Protein AF-A0A816GSZ5-F1 (afdb_monomer_lite)

pLDDT: mean 76.54, std 14.57, range [35.34, 94.0]

Radius of gyration: 22.31 Å; chains: 1; bounding box: 35×69×56 Å

Secondary structure (DSSP, 8-state):
-----------PPP----SPPP--GGGSSHHHHHHHHHHTT---SSHHHHHHHHHHHHHHHHHHHS------

Foldseek 3Di:
DDDDPPPPPDDDPDDDDPDDDDDDPCVPDPCSVVVVCVVVVQDPPDPVSVVVNVVVVVVCRVVVPPPDPPPD

Sequence (72 aa):
MPESLHNQITFYPTVNDINALIQCDLMNTGNVFLHFAPDKNYEVFSLRRAKFSTMTLLYELHTSTTDKFTYN

Structure (mmCIF, N/CA/C/O backbone):
data_AF-A0A816GSZ5-F1
#
_entry.id   AF-A0A816GSZ5-F1
#
loop_
_atom_site.group_PDB
_atom_site.id
_atom_site.type_symbol
_atom_site.label_atom_id
_atom_site.label_alt_id
_atom_site.label_comp_id
_atom_site.label_asym_id
_atom_site.label_entity_id
_atom_site.label_seq_id
_atom_site.pdbx_PDB_ins_code
_atom_site.Cartn_x
_atom_site.Cartn_y
_atom_site.Cartn_z
_atom_site.occupancy
_atom_site.B_iso_or_equiv
_atom_site.auth_seq_id
_atom_site.auth_comp_id
_atom_site.auth_asym_id
_atom_site.auth_atom_id
_atom_site.pdbx_PDB_model_num
ATOM 1 N N . MET A 1 1 ? 17.606 39.511 -36.775 1.00 51.44 1 MET A N 1
ATOM 2 C CA . MET A 1 1 ? 17.986 38.527 -35.742 1.00 51.44 1 MET A CA 1
ATOM 3 C C . MET A 1 1 ? 16.716 37.988 -35.112 1.00 51.44 1 MET A C 1
ATOM 5 O O . MET A 1 1 ? 15.985 38.803 -34.565 1.00 51.44 1 MET A O 1
ATOM 9 N N . PRO A 1 2 ? 16.433 36.681 -35.195 1.00 45.31 2 PRO A N 1
ATOM 10 C CA . PRO A 1 2 ? 15.530 36.028 -34.262 1.00 45.31 2 PRO A CA 1
ATOM 11 C C . PRO A 1 2 ? 16.311 35.108 -33.315 1.00 45.31 2 PRO A C 1
ATOM 13 O O . PRO A 1 2 ? 17.223 34.388 -33.720 1.00 45.31 2 PRO A O 1
ATOM 16 N N . GLU A 1 3 ? 15.948 35.186 -32.040 1.00 52.88 3 GLU A N 1
ATOM 17 C CA . GLU A 1 3 ? 16.373 34.298 -30.966 1.00 52.88 3 GLU A CA 1
ATOM 18 C C . GLU A 1 3 ? 15.961 32.854 -31.280 1.00 52.88 3 GLU A C 1
ATOM 20 O O . GLU A 1 3 ? 14.785 32.568 -31.499 1.00 52.88 3 GLU A O 1
ATOM 25 N N . SER A 1 4 ? 16.916 31.926 -31.261 1.00 48.41 4 SER A N 1
ATOM 26 C CA . SER A 1 4 ? 16.614 30.500 -31.159 1.00 48.41 4 SER A CA 1
ATOM 27 C C . SER A 1 4 ? 17.068 30.026 -29.788 1.00 48.41 4 SER A C 1
ATOM 29 O O . SER A 1 4 ? 18.237 29.688 -29.589 1.00 48.41 4 SER A O 1
ATOM 31 N N . LEU A 1 5 ? 16.134 30.023 -28.839 1.00 50.81 5 LEU A N 1
ATOM 32 C CA . LEU A 1 5 ? 16.265 29.337 -27.560 1.00 50.81 5 LEU A CA 1
ATOM 33 C C . LEU A 1 5 ? 16.287 27.832 -27.865 1.00 50.81 5 LEU A C 1
ATOM 35 O O . LEU A 1 5 ? 15.266 27.150 -27.853 1.00 50.81 5 LEU A O 1
ATOM 39 N N . HIS A 1 6 ? 17.456 27.339 -28.280 1.00 54.44 6 HIS A N 1
ATOM 40 C CA . HIS A 1 6 ? 17.694 25.927 -28.535 1.00 54.44 6 HIS A CA 1
ATOM 41 C C . HIS A 1 6 ? 17.638 25.233 -27.180 1.00 54.44 6 HIS A C 1
ATOM 43 O O . HIS A 1 6 ? 18.569 25.322 -26.381 1.00 54.44 6 HIS A O 1
ATOM 49 N N . ASN A 1 7 ? 16.489 24.618 -26.916 1.00 56.62 7 ASN A N 1
ATOM 50 C CA . ASN A 1 7 ? 16.214 23.805 -25.748 1.00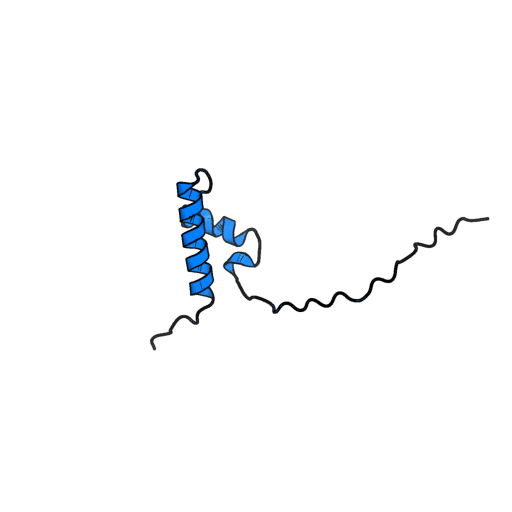 56.62 7 ASN A CA 1
ATOM 51 C C . ASN A 1 7 ? 17.343 22.767 -25.626 1.00 56.62 7 ASN A C 1
ATOM 53 O O . ASN A 1 7 ? 17.432 21.841 -26.433 1.00 56.62 7 ASN A O 1
ATOM 57 N N . GLN A 1 8 ? 18.268 22.981 -24.690 1.00 57.22 8 GLN A N 1
ATOM 58 C CA . GLN A 1 8 ? 19.383 22.077 -24.430 1.00 57.22 8 GLN A CA 1
ATOM 59 C C . GLN A 1 8 ? 18.791 20.809 -23.806 1.00 57.22 8 GLN A C 1
ATOM 61 O O . GLN A 1 8 ? 18.604 20.732 -22.595 1.00 57.22 8 GLN A O 1
ATOM 66 N N . ILE A 1 9 ? 18.420 19.833 -24.636 1.00 64.38 9 ILE A N 1
ATOM 67 C CA . ILE A 1 9 ? 18.042 18.501 -24.163 1.00 64.38 9 ILE A CA 1
ATOM 68 C C . ILE A 1 9 ? 19.330 17.849 -23.661 1.00 64.38 9 ILE A C 1
ATOM 70 O O . ILE A 1 9 ? 20.140 17.342 -24.436 1.00 64.38 9 ILE A O 1
ATOM 74 N N . THR A 1 10 ? 19.547 17.926 -22.354 1.00 67.44 10 THR A N 1
ATOM 75 C CA . THR A 1 10 ? 20.636 17.248 -21.655 1.00 67.44 10 THR A CA 1
ATOM 76 C C . THR A 1 10 ? 20.497 15.738 -21.874 1.00 67.44 10 THR A C 1
ATOM 78 O O . THR A 1 10 ? 19.483 15.145 -21.506 1.00 67.44 10 THR A O 1
ATOM 81 N N . PHE A 1 11 ? 21.493 15.103 -22.496 1.00 75.56 11 PHE A N 1
ATOM 82 C CA . PHE A 1 11 ? 21.530 13.649 -22.666 1.00 75.56 11 PHE A CA 1
ATOM 83 C C . PHE A 1 11 ? 21.880 12.990 -21.328 1.00 75.56 11 PHE A C 1
ATOM 85 O O . PHE A 1 11 ? 23.036 12.991 -20.906 1.00 75.56 11 PHE A O 1
ATOM 92 N N . TYR A 1 12 ? 20.875 12.436 -20.653 1.00 79.31 12 TYR A N 1
ATOM 93 C CA . TYR A 1 12 ? 21.076 11.596 -19.475 1.00 79.31 12 TYR A CA 1
ATOM 94 C C . TYR A 1 12 ? 21.324 10.141 -19.901 1.00 79.31 12 TYR A C 1
ATOM 96 O O . TYR A 1 12 ? 20.720 9.684 -20.876 1.00 79.31 12 TYR A O 1
ATOM 104 N N . PRO A 1 13 ? 22.192 9.392 -19.196 1.00 84.62 13 PRO A N 1
ATOM 105 C CA . PRO A 1 13 ? 22.320 7.956 -19.416 1.00 84.62 13 PRO A CA 1
ATOM 106 C C . PRO A 1 13 ? 20.986 7.247 -19.137 1.00 84.62 13 PRO A C 1
ATOM 108 O O . PRO A 1 13 ? 20.208 7.681 -18.286 1.00 84.62 13 PRO A O 1
ATOM 111 N N . THR A 1 14 ? 20.723 6.149 -19.851 1.00 87.44 14 THR A N 1
ATOM 112 C CA . THR A 1 14 ? 19.529 5.321 -19.635 1.00 87.44 14 THR A CA 1
ATOM 113 C C . THR A 1 14 ? 19.475 4.836 -18.188 1.00 87.44 14 THR A C 1
ATOM 115 O O . THR A 1 14 ? 20.456 4.305 -17.666 1.00 87.44 14 THR A O 1
ATOM 118 N N . VAL A 1 15 ? 18.320 5.002 -17.543 1.00 88.62 15 VAL A N 1
ATOM 119 C CA . VAL A 1 15 ? 18.083 4.488 -16.191 1.00 88.62 15 VAL A CA 1
ATOM 120 C C . VAL A 1 15 ? 17.965 2.967 -16.269 1.00 88.62 15 VAL A C 1
ATOM 122 O O . VAL A 1 15 ? 17.040 2.453 -16.893 1.00 88.62 15 VAL A O 1
ATOM 125 N N . ASN A 1 16 ? 18.908 2.256 -15.652 1.00 88.88 16 ASN A N 1
ATOM 126 C CA . ASN A 1 16 ? 18.848 0.807 -15.487 1.00 88.88 16 ASN A CA 1
ATOM 127 C C . ASN A 1 16 ? 18.448 0.490 -14.042 1.00 88.88 16 ASN A C 1
ATOM 129 O O . ASN A 1 16 ? 19.281 0.580 -13.139 1.00 88.88 16 ASN A O 1
ATOM 133 N N . ASP A 1 17 ? 17.175 0.167 -13.823 1.00 88.44 17 ASP A N 1
ATOM 134 C CA . ASP A 1 17 ? 16.709 -0.315 -12.524 1.00 88.44 17 ASP A CA 1
ATOM 135 C C . ASP A 1 17 ? 17.115 -1.785 -12.362 1.00 88.44 17 ASP A C 1
ATOM 137 O O . ASP A 1 17 ? 16.691 -2.650 -13.124 1.00 88.44 17 ASP A O 1
ATOM 141 N N . ILE A 1 18 ? 17.986 -2.056 -11.391 1.00 94.00 18 ILE A N 1
ATOM 142 C CA . ILE A 1 18 ? 18.484 -3.407 -11.104 1.00 94.00 18 ILE A CA 1
ATOM 143 C C . ILE A 1 18 ? 17.535 -4.205 -10.202 1.00 94.00 18 ILE A C 1
ATOM 145 O O . ILE A 1 18 ? 17.793 -5.378 -9.932 1.00 94.00 18 ILE A O 1
ATOM 149 N N . ASN A 1 19 ? 16.474 -3.577 -9.692 1.00 91.62 19 ASN A N 1
ATOM 150 C CA . ASN A 1 19 ? 15.535 -4.231 -8.797 1.00 91.62 19 ASN A CA 1
ATOM 151 C C . ASN A 1 19 ? 14.557 -5.105 -9.586 1.00 91.62 19 ASN A C 1
ATOM 153 O O . ASN A 1 19 ? 14.050 -4.729 -10.642 1.00 91.62 19 ASN A O 1
ATOM 157 N N . ALA A 1 20 ? 14.260 -6.283 -9.041 1.00 90.00 20 ALA A N 1
ATOM 158 C CA . ALA A 1 20 ? 13.199 -7.124 -9.569 1.00 90.00 20 ALA A CA 1
ATOM 159 C C . ALA A 1 20 ? 11.830 -6.477 -9.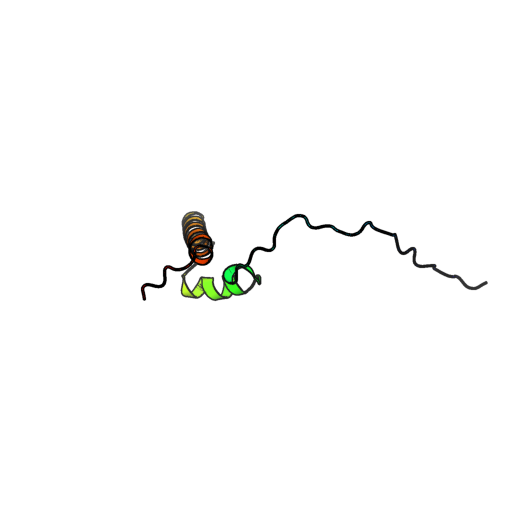317 1.00 90.00 20 ALA A C 1
ATOM 161 O O . ALA A 1 20 ? 11.603 -5.853 -8.277 1.00 90.00 20 ALA A O 1
ATOM 162 N N . LEU A 1 21 ? 10.896 -6.686 -10.245 1.00 87.88 21 LEU A N 1
ATOM 163 C CA . LEU A 1 21 ? 9.502 -6.323 -10.021 1.00 87.88 21 LEU A CA 1
ATOM 164 C C . LEU A 1 21 ? 8.927 -7.185 -8.893 1.00 87.88 21 LEU A C 1
ATOM 166 O O . LEU A 1 21 ? 9.016 -8.412 -8.928 1.00 87.88 21 LEU A O 1
ATOM 170 N N . ILE A 1 22 ? 8.318 -6.533 -7.905 1.00 86.38 22 ILE A N 1
ATOM 171 C CA . ILE A 1 22 ? 7.600 -7.195 -6.817 1.00 86.38 22 ILE A CA 1
ATOM 172 C C . ILE A 1 22 ? 6.113 -7.138 -7.148 1.00 86.38 22 ILE A C 1
ATOM 174 O O . ILE A 1 22 ? 5.525 -6.058 -7.200 1.00 86.38 22 ILE A O 1
ATOM 178 N N . GLN A 1 23 ? 5.495 -8.298 -7.351 1.00 84.56 23 GLN A N 1
ATOM 179 C CA . GLN A 1 23 ? 4.046 -8.383 -7.487 1.00 84.56 23 GLN A CA 1
ATOM 180 C C . GLN A 1 23 ? 3.410 -8.311 -6.095 1.00 84.56 23 GLN A C 1
ATOM 182 O O . GLN A 1 23 ? 3.592 -9.206 -5.274 1.00 84.56 23 GLN A O 1
ATOM 187 N N . CYS A 1 24 ? 2.680 -7.235 -5.813 1.00 84.88 24 CYS A N 1
ATOM 188 C CA . CYS A 1 24 ? 1.980 -7.057 -4.546 1.00 84.88 24 CYS A CA 1
ATOM 189 C C . CYS A 1 24 ? 0.699 -6.253 -4.766 1.00 84.88 24 CYS A C 1
ATOM 191 O O . CYS A 1 24 ? 0.733 -5.025 -4.778 1.00 84.88 24 CYS A O 1
ATOM 193 N N . ASP A 1 25 ? -0.436 -6.938 -4.913 1.00 82.75 25 ASP A N 1
ATOM 194 C CA . ASP A 1 25 ? -1.728 -6.293 -5.189 1.00 82.75 25 ASP A CA 1
ATOM 195 C C . ASP A 1 25 ? -2.119 -5.290 -4.097 1.00 82.75 25 ASP A C 1
ATOM 197 O O . ASP A 1 25 ? -2.621 -4.208 -4.396 1.00 82.75 25 ASP A O 1
ATOM 201 N N . LEU A 1 26 ? -1.810 -5.614 -2.834 1.00 82.31 26 LEU A N 1
ATOM 202 C CA . LEU A 1 26 ? -2.096 -4.766 -1.676 1.00 82.31 26 LEU A CA 1
ATOM 203 C C . LEU A 1 26 ? -1.360 -3.414 -1.727 1.00 82.31 26 LEU A C 1
ATOM 205 O O . LEU A 1 26 ? -1.894 -2.409 -1.260 1.00 82.31 26 LEU A O 1
ATOM 209 N N . MET A 1 27 ? -0.149 -3.387 -2.294 1.00 84.81 27 MET A N 1
ATOM 210 C CA . MET A 1 27 ? 0.716 -2.198 -2.359 1.00 84.81 27 MET A CA 1
ATOM 211 C C . MET A 1 27 ? 0.879 -1.647 -3.782 1.00 84.81 27 MET A C 1
ATOM 213 O O . MET A 1 27 ? 1.648 -0.710 -3.981 1.00 84.81 27 MET A O 1
ATOM 217 N N . ASN A 1 28 ? 0.161 -2.202 -4.764 1.00 80.25 28 ASN A N 1
ATOM 218 C CA . ASN A 1 28 ? 0.280 -1.847 -6.180 1.00 80.25 28 ASN A CA 1
ATOM 219 C C . ASN A 1 28 ? -0.090 -0.378 -6.438 1.00 80.25 28 ASN A C 1
ATOM 221 O O . ASN A 1 28 ? 0.552 0.324 -7.216 1.00 80.25 28 ASN A O 1
ATOM 225 N N . THR A 1 29 ? -1.108 0.118 -5.737 1.00 76.12 29 THR A N 1
ATOM 226 C CA . THR A 1 29 ? -1.498 1.527 -5.771 1.00 76.12 29 THR A CA 1
ATOM 227 C C . THR A 1 29 ? -1.718 2.040 -4.355 1.00 76.12 29 THR A C 1
ATOM 229 O O . THR A 1 29 ? -2.256 1.344 -3.495 1.00 76.12 29 THR A O 1
ATOM 232 N N . GLY A 1 30 ? -1.335 3.296 -4.101 1.00 75.25 30 GLY A N 1
ATOM 233 C CA . GLY A 1 30 ? -1.395 3.892 -2.758 1.00 75.25 30 GLY A CA 1
ATOM 234 C C . GLY A 1 30 ? -2.795 3.938 -2.125 1.00 75.25 30 GLY A C 1
ATOM 235 O O . GLY A 1 30 ? -2.917 4.157 -0.924 1.00 75.25 30 GLY A O 1
ATOM 236 N N . ASN A 1 31 ? -3.854 3.714 -2.907 1.00 73.75 31 ASN A N 1
ATOM 237 C CA . ASN A 1 31 ? -5.236 3.667 -2.436 1.00 73.75 31 ASN A CA 1
ATOM 238 C C . ASN A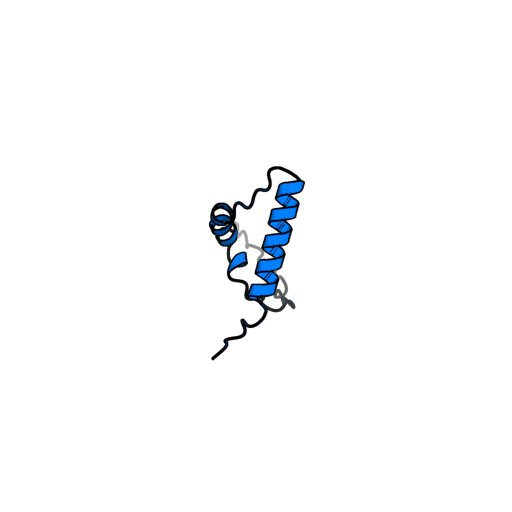 1 31 ? -5.730 2.261 -2.054 1.00 73.75 31 ASN A C 1
ATOM 240 O O . ASN A 1 31 ? -6.714 2.179 -1.327 1.00 73.75 31 ASN A O 1
ATOM 244 N N . VAL A 1 32 ? -5.084 1.173 -2.493 1.00 79.69 32 VAL A N 1
ATOM 245 C CA . VAL A 1 32 ? -5.555 -0.193 -2.201 1.00 79.69 32 VAL A CA 1
ATOM 246 C C . VAL A 1 32 ? -5.433 -0.468 -0.707 1.00 79.69 32 VAL A C 1
ATOM 248 O O . VAL A 1 32 ? -6.415 -0.833 -0.066 1.00 79.69 32 VAL A O 1
ATOM 251 N N . PHE A 1 33 ? -4.284 -0.156 -0.107 1.00 74.56 33 PHE A N 1
ATOM 252 C CA . PHE A 1 33 ? -4.112 -0.216 1.345 1.00 74.56 33 PHE A CA 1
ATOM 253 C C . PHE A 1 33 ? -5.147 0.633 2.107 1.00 74.56 33 PHE A C 1
ATOM 255 O O . PHE A 1 33 ? -5.718 0.175 3.096 1.00 74.56 33 PHE A O 1
ATOM 262 N N . LEU A 1 34 ? -5.431 1.853 1.636 1.00 79.44 34 LEU A N 1
ATOM 263 C CA . LEU A 1 34 ? -6.410 2.744 2.271 1.00 79.44 34 LEU A CA 1
ATOM 264 C C . LEU A 1 34 ? -7.852 2.250 2.122 1.00 79.44 34 LEU A C 1
ATOM 266 O O . LEU A 1 34 ? -8.680 2.565 2.968 1.00 79.44 34 LEU A O 1
ATOM 270 N N . HIS A 1 35 ? -8.146 1.475 1.081 1.00 78.50 35 HIS A N 1
ATOM 271 C CA . HIS A 1 35 ? -9.432 0.809 0.918 1.00 78.50 35 HIS A CA 1
ATOM 272 C C . HIS A 1 35 ? -9.576 -0.385 1.876 1.00 78.50 35 HIS A C 1
ATOM 274 O O . HIS A 1 35 ? -10.648 -0.598 2.427 1.00 78.50 35 HIS A O 1
ATOM 280 N N . PHE A 1 36 ? -8.497 -1.131 2.134 1.00 73.75 36 PHE A N 1
ATOM 281 C CA . PHE A 1 36 ? -8.498 -2.258 3.079 1.00 73.75 36 PHE A CA 1
ATOM 282 C C . PHE A 1 36 ? -8.446 -1.840 4.557 1.00 73.75 36 PHE A C 1
ATOM 284 O O . PHE A 1 36 ? -8.884 -2.586 5.435 1.00 73.75 36 PHE A O 1
ATOM 291 N N . ALA A 1 37 ? -7.894 -0.663 4.856 1.00 76.31 37 ALA A N 1
ATOM 292 C CA . ALA A 1 37 ? -7.675 -0.201 6.223 1.00 76.31 37 ALA A CA 1
ATOM 293 C C . ALA A 1 37 ? -8.958 -0.052 7.073 1.00 76.31 37 ALA A C 1
ATOM 295 O O . ALA A 1 37 ? -8.940 -0.514 8.217 1.00 76.31 37 ALA A O 1
ATOM 296 N N . PRO A 1 38 ? -10.068 0.523 6.570 1.00 77.31 38 PRO A N 1
ATOM 297 C CA . PRO A 1 38 ? -11.323 0.627 7.314 1.00 77.31 38 PRO A CA 1
ATOM 298 C C . PRO A 1 38 ? -11.921 -0.738 7.660 1.00 77.31 38 PRO A C 1
ATOM 300 O O . PRO A 1 38 ? -12.278 -0.967 8.814 1.00 77.31 38 PRO A O 1
ATOM 303 N N . ASP A 1 39 ? -11.945 -1.667 6.699 1.00 76.25 39 ASP A N 1
ATOM 304 C CA . ASP A 1 39 ? -12.509 -3.013 6.882 1.00 76.25 39 ASP A CA 1
ATOM 305 C C . ASP A 1 39 ? -11.779 -3.802 7.982 1.00 76.25 39 ASP A C 1
ATOM 307 O O . ASP A 1 39 ? -12.365 -4.639 8.670 1.00 76.25 39 ASP A O 1
ATOM 311 N N . LYS A 1 40 ? -10.485 -3.516 8.175 1.00 71.62 40 LYS A N 1
ATOM 312 C CA . LYS A 1 40 ? -9.606 -4.174 9.153 1.0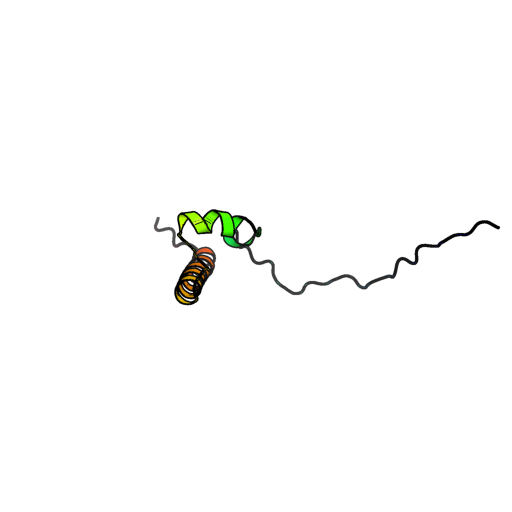0 71.62 40 LYS A CA 1
ATOM 313 C C . LYS A 1 40 ? -9.356 -3.334 10.414 1.00 71.62 40 LYS A C 1
ATOM 315 O O . LYS A 1 40 ? -8.620 -3.778 11.293 1.00 71.62 40 LYS A O 1
ATOM 320 N N . ASN A 1 41 ? -9.973 -2.153 10.530 1.00 77.81 41 ASN A N 1
ATOM 321 C CA . ASN A 1 41 ? -9.741 -1.174 11.601 1.00 77.81 41 ASN A CA 1
ATOM 322 C C . ASN A 1 41 ? -8.252 -0.811 11.787 1.00 77.81 41 ASN A C 1
ATOM 324 O O . ASN A 1 41 ? -7.755 -0.690 12.912 1.00 77.81 41 ASN A O 1
ATOM 328 N N . TYR A 1 42 ? -7.512 -0.646 10.687 1.00 78.19 42 TYR A N 1
ATOM 329 C CA . TYR A 1 42 ? -6.136 -0.159 10.745 1.00 78.19 42 TYR A CA 1
ATOM 330 C C . TYR A 1 42 ? -6.120 1.318 11.130 1.00 78.19 42 TYR A C 1
ATOM 332 O O . TYR A 1 42 ? -6.394 2.211 10.332 1.00 78.19 42 TYR A O 1
ATOM 340 N N . GLU A 1 43 ? -5.761 1.573 12.382 1.00 80.88 43 GLU A N 1
ATOM 341 C CA . GLU A 1 43 ? -5.635 2.912 12.936 1.00 80.88 43 GLU A CA 1
ATOM 342 C C . GLU A 1 43 ? -4.162 3.279 13.145 1.00 80.88 43 GLU A C 1
ATOM 344 O O . GLU A 1 43 ? -3.363 2.486 13.651 1.00 80.88 43 GLU A O 1
ATOM 349 N N . VAL A 1 44 ? -3.809 4.526 12.824 1.00 77.81 44 VAL A N 1
ATOM 350 C CA . VAL A 1 44 ? -2.461 5.095 13.044 1.00 77.81 44 VAL A CA 1
ATOM 351 C C . VAL A 1 44 ? -2.435 6.182 14.127 1.00 77.81 44 VAL A C 1
ATOM 353 O O . VAL A 1 44 ? -1.394 6.751 14.429 1.00 77.81 44 VAL A O 1
ATOM 356 N N . PHE A 1 45 ? -3.570 6.436 14.784 1.00 84.62 45 PHE A N 1
ATOM 357 C CA . PHE A 1 45 ? -3.759 7.543 15.733 1.00 84.62 45 PHE A CA 1
ATOM 358 C C . PHE A 1 45 ? -3.145 7.330 17.129 1.00 84.62 45 PHE A C 1
ATOM 360 O O . PHE A 1 45 ? -3.382 8.113 18.043 1.00 84.62 45 PHE A O 1
ATOM 367 N N . SER A 1 46 ? -2.457 6.220 17.388 1.00 89.69 46 SER A N 1
ATOM 368 C CA . SER A 1 46 ? -1.634 6.051 18.596 1.00 89.69 46 SER A CA 1
ATOM 369 C C . SER A 1 46 ? -0.509 5.075 18.307 1.00 89.69 46 SER A C 1
ATOM 371 O O . SER A 1 46 ? -0.655 4.223 17.435 1.00 89.69 46 SER A O 1
ATOM 373 N N . LEU A 1 47 ? 0.583 5.129 19.073 1.00 91.81 47 LEU A N 1
ATOM 374 C CA . LEU A 1 47 ? 1.704 4.206 18.878 1.00 91.81 47 LEU A CA 1
ATOM 375 C C . LEU A 1 47 ? 1.273 2.738 18.988 1.00 91.81 47 LEU A C 1
ATOM 377 O O . LEU A 1 47 ? 1.710 1.906 18.199 1.00 91.81 47 LEU A O 1
ATOM 381 N N . ARG A 1 48 ? 0.403 2.411 19.954 1.00 93.25 48 ARG A N 1
ATOM 382 C CA . ARG A 1 48 ? -0.105 1.043 20.124 1.00 93.25 48 ARG A CA 1
ATOM 383 C C . ARG A 1 48 ? -0.896 0.591 18.896 1.00 93.25 48 ARG A C 1
ATOM 385 O O . ARG A 1 48 ? -0.704 -0.531 18.441 1.00 93.25 48 ARG A O 1
ATOM 392 N N . ARG A 1 49 ? -1.755 1.463 18.362 1.00 89.19 49 ARG A N 1
ATOM 393 C CA . ARG A 1 49 ? -2.575 1.170 17.181 1.00 89.19 49 ARG A CA 1
ATOM 394 C C . ARG A 1 49 ? -1.743 1.095 15.908 1.00 89.19 49 ARG A C 1
ATOM 396 O O . ARG A 1 49 ? -1.881 0.133 15.172 1.00 89.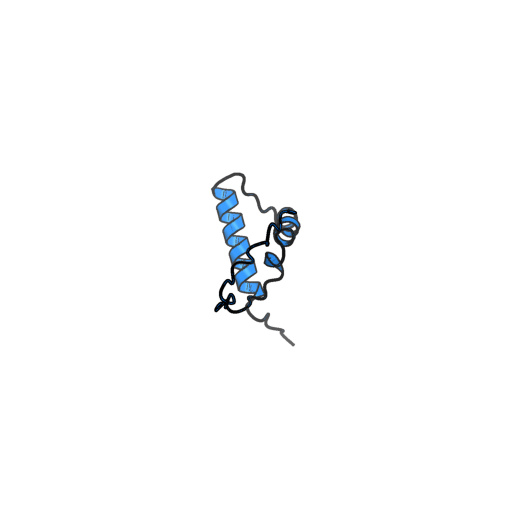19 49 ARG A O 1
ATOM 403 N N . ALA A 1 50 ? -0.800 2.015 15.725 1.00 89.88 50 ALA A N 1
ATOM 404 C CA . ALA A 1 50 ? 0.137 1.985 14.611 1.00 89.88 50 ALA A CA 1
ATOM 405 C C . ALA A 1 50 ? 0.955 0.686 14.613 1.00 89.88 50 ALA A C 1
ATOM 407 O O . ALA A 1 50 ? 1.015 0.013 13.595 1.00 89.88 50 ALA A O 1
ATOM 408 N N . LYS A 1 51 ? 1.500 0.269 15.767 1.00 89.94 51 LYS A N 1
ATOM 409 C CA . LYS A 1 51 ? 2.228 -1.007 15.894 1.00 89.94 51 LYS A CA 1
ATOM 410 C C . LYS A 1 51 ? 1.366 -2.216 15.533 1.00 89.94 51 LYS A C 1
ATOM 412 O O . LYS A 1 51 ? 1.856 -3.117 14.860 1.00 89.94 51 LYS A O 1
ATOM 417 N N . PHE A 1 52 ? 0.109 -2.237 15.976 1.00 89.94 52 PHE A N 1
ATOM 418 C CA . PHE A 1 52 ? -0.833 -3.293 15.612 1.00 89.94 52 PHE A CA 1
ATOM 419 C C . PHE A 1 52 ? -1.081 -3.309 14.098 1.00 89.94 52 PHE A C 1
ATOM 421 O O . PHE A 1 52 ? -0.827 -4.324 13.459 1.00 89.94 52 PHE A O 1
ATOM 428 N N . SER A 1 53 ? -1.458 -2.166 13.521 1.00 89.00 53 SER A N 1
ATOM 429 C CA . SER A 1 53 ? -1.716 -2.016 12.085 1.00 89.00 53 SER A CA 1
ATOM 430 C C . SER A 1 53 ? -0.498 -2.398 11.235 1.00 89.00 53 SER A C 1
ATOM 432 O O . SER A 1 53 ? -0.641 -3.088 10.231 1.00 89.00 53 SER A O 1
ATOM 434 N N . THR A 1 54 ? 0.717 -2.023 11.655 1.00 90.12 54 THR A N 1
ATOM 435 C CA . THR A 1 54 ? 1.965 -2.424 10.987 1.00 90.12 54 THR A CA 1
ATOM 436 C C . THR A 1 54 ? 2.188 -3.933 11.056 1.00 90.12 54 THR A C 1
ATOM 438 O O . THR A 1 54 ? 2.550 -4.530 10.047 1.00 90.12 54 THR A O 1
ATOM 441 N N . MET A 1 55 ? 1.963 -4.571 12.209 1.00 91.25 55 MET A N 1
ATOM 442 C CA . MET A 1 55 ? 2.114 -6.025 12.336 1.00 91.25 55 MET A CA 1
ATOM 443 C C . MET A 1 55 ? 1.133 -6.781 11.438 1.00 91.25 55 MET A C 1
ATOM 445 O O . MET A 1 55 ? 1.534 -7.724 10.759 1.00 91.25 55 MET A O 1
ATOM 449 N N . THR A 1 56 ? -0.133 -6.359 11.391 1.00 88.19 56 THR A N 1
ATOM 450 C CA . THR A 1 56 ? -1.130 -7.001 10.525 1.00 88.19 56 THR A CA 1
ATOM 451 C C . THR A 1 56 ? -0.814 -6.780 9.047 1.00 88.19 56 THR A C 1
ATOM 453 O O . THR A 1 56 ? -0.886 -7.727 8.269 1.00 88.19 56 THR A O 1
ATOM 456 N N . LEU A 1 57 ? -0.377 -5.576 8.663 1.00 87.75 57 LEU A N 1
ATOM 457 C CA . LEU A 1 57 ? 0.071 -5.289 7.299 1.00 87.75 57 LEU A CA 1
ATOM 458 C C . LEU A 1 57 ? 1.243 -6.189 6.881 1.00 87.75 57 LEU A C 1
ATOM 460 O O . LEU A 1 57 ? 1.199 -6.793 5.814 1.00 87.75 57 LEU A O 1
ATOM 464 N N . LEU A 1 58 ? 2.273 -6.314 7.724 1.00 89.81 58 LEU A N 1
ATOM 465 C CA . LEU A 1 58 ? 3.419 -7.188 7.451 1.00 89.81 58 LEU A CA 1
ATOM 466 C C . LEU A 1 58 ? 2.988 -8.649 7.289 1.00 89.81 58 LEU A C 1
ATOM 468 O O . LEU A 1 58 ? 3.451 -9.330 6.376 1.00 89.81 58 LEU A O 1
ATOM 472 N N . TYR A 1 59 ? 2.078 -9.122 8.142 1.00 89.44 59 TYR A N 1
ATOM 473 C CA . TYR A 1 59 ? 1.521 -10.466 8.028 1.00 89.44 59 TYR A CA 1
ATOM 474 C C . TYR A 1 59 ? 0.813 -10.684 6.683 1.00 89.44 59 TYR A C 1
ATOM 476 O O . TYR A 1 59 ? 1.057 -11.694 6.019 1.00 89.44 59 TYR A O 1
ATOM 484 N N . GLU A 1 60 ? -0.022 -9.740 6.244 1.00 86.19 60 GLU A N 1
ATOM 485 C CA . GLU A 1 60 ? -0.707 -9.845 4.951 1.00 86.19 60 GLU A CA 1
ATOM 486 C C . GLU A 1 60 ? 0.273 -9.826 3.776 1.00 86.19 60 GLU A C 1
ATOM 488 O O . GLU A 1 60 ? 0.131 -10.630 2.859 1.00 86.19 60 GLU A O 1
ATOM 493 N N . LEU A 1 61 ? 1.312 -8.990 3.819 1.00 87.25 61 LEU A N 1
ATOM 494 C CA . LEU A 1 61 ? 2.336 -8.945 2.769 1.00 87.25 61 LEU A CA 1
ATOM 495 C C . LEU A 1 61 ? 3.095 -10.270 2.645 1.00 87.25 61 LEU A C 1
ATOM 497 O O . LEU A 1 61 ? 3.273 -10.790 1.540 1.00 87.25 61 LEU A O 1
ATOM 501 N N . HIS A 1 62 ? 3.505 -10.848 3.774 1.00 88.50 62 HIS A N 1
ATOM 502 C CA . HIS A 1 62 ? 4.205 -12.129 3.777 1.00 88.50 62 HIS A CA 1
ATOM 503 C C . HIS A 1 62 ? 3.306 -13.273 3.292 1.00 88.50 62 HIS A C 1
ATOM 505 O O . HIS A 1 62 ? 3.706 -14.045 2.423 1.00 88.50 62 HIS A O 1
ATOM 511 N N . THR A 1 63 ? 2.075 -13.361 3.796 1.00 84.69 63 THR A N 1
ATOM 512 C CA . THR A 1 63 ? 1.147 -14.451 3.444 1.00 84.69 63 THR A CA 1
ATOM 513 C C . THR A 1 63 ? 0.562 -14.337 2.041 1.00 84.69 63 THR A C 1
ATOM 515 O O . THR A 1 63 ? 0.212 -15.352 1.450 1.00 84.69 63 THR A O 1
ATOM 518 N N . SER A 1 64 ? 0.493 -13.133 1.473 1.00 75.69 64 SER A N 1
ATOM 519 C CA . SER A 1 64 ? 0.058 -12.935 0.085 1.00 75.69 64 SER A CA 1
ATOM 520 C C . SER A 1 64 ? 1.122 -13.353 -0.931 1.00 75.69 64 SER A C 1
ATOM 522 O O . SER A 1 64 ? 0.778 -13.684 -2.059 1.00 75.69 64 SER A O 1
ATOM 524 N N . THR A 1 65 ? 2.395 -13.359 -0.525 1.00 68.56 65 THR A N 1
ATOM 525 C CA . THR A 1 65 ? 3.540 -13.731 -1.376 1.00 68.56 65 THR A CA 1
ATOM 526 C C . THR A 1 65 ? 3.848 -15.230 -1.316 1.00 68.56 65 THR A C 1
ATOM 528 O O . THR A 1 65 ? 4.463 -15.772 -2.228 1.00 68.56 65 THR A O 1
ATOM 531 N N . THR A 1 66 ? 3.447 -15.912 -0.239 1.00 65.06 66 THR A N 1
ATOM 532 C CA . THR A 1 66 ? 3.700 -17.351 -0.083 1.00 65.06 66 THR A CA 1
ATOM 533 C C . THR A 1 66 ? 2.536 -18.110 -0.710 1.00 65.06 66 THR A C 1
ATOM 535 O O . THR A 1 66 ? 1.406 -17.941 -0.255 1.00 65.06 66 THR A O 1
ATOM 538 N N . ASP A 1 67 ? 2.800 -18.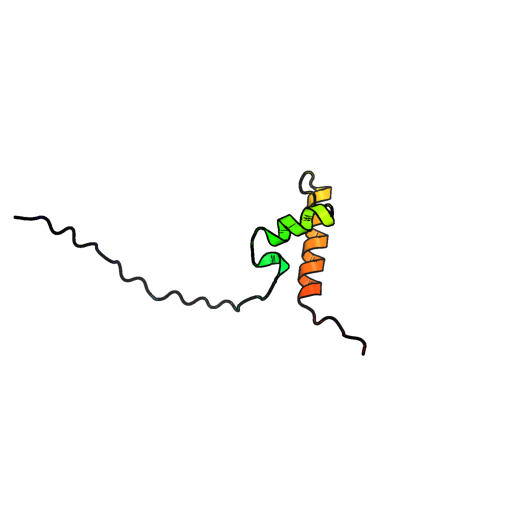905 -1.753 1.00 58.69 67 ASP A N 1
ATOM 539 C CA . ASP A 1 67 ? 1.799 -19.688 -2.485 1.00 58.69 67 ASP A CA 1
ATOM 540 C C . ASP A 1 67 ? 0.784 -20.314 -1.524 1.00 58.69 67 ASP A C 1
ATOM 542 O O . ASP A 1 67 ? 1.114 -21.157 -0.685 1.00 58.69 67 ASP A O 1
ATOM 546 N N . LYS A 1 68 ? -0.466 -19.849 -1.603 1.00 56.19 68 LYS A N 1
ATOM 547 C CA . LYS A 1 68 ? -1.554 -20.366 -0.775 1.00 56.19 68 LYS A CA 1
ATOM 548 C C . LYS A 1 68 ? -1.700 -21.847 -1.105 1.00 56.19 68 LYS A C 1
ATOM 550 O O . LYS A 1 68 ? -2.151 -22.183 -2.199 1.00 56.19 68 LYS A O 1
ATOM 555 N N . PHE A 1 69 ? -1.303 -22.718 -0.176 1.00 50.91 69 PHE A N 1
ATOM 556 C CA . PHE A 1 69 ? -1.482 -24.164 -0.285 1.00 50.91 69 PHE A CA 1
ATOM 557 C C . PHE A 1 69 ? -2.939 -24.461 -0.654 1.00 50.91 69 PHE A C 1
ATOM 559 O O . PHE A 1 69 ? -3.845 -24.342 0.171 1.00 50.91 69 PHE A O 1
ATOM 566 N N . THR A 1 70 ? -3.166 -24.800 -1.921 1.00 35.34 70 THR A N 1
ATOM 567 C CA . THR A 1 70 ? -4.458 -25.282 -2.396 1.00 35.34 70 THR A CA 1
ATOM 568 C C . THR A 1 70 ? -4.541 -26.733 -1.951 1.00 35.34 70 THR A C 1
ATOM 570 O O . THR A 1 70 ? -3.881 -27.596 -2.526 1.00 35.34 70 THR A O 1
ATOM 573 N N . TYR A 1 71 ? -5.282 -26.998 -0.877 1.00 47.94 71 TYR A N 1
ATOM 574 C CA . TYR A 1 71 ? -5.687 -28.361 -0.552 1.00 47.94 71 TYR A CA 1
ATOM 575 C C . TYR A 1 71 ? -6.758 -28.758 -1.570 1.00 47.94 71 TYR A C 1
ATOM 577 O O . TYR A 1 71 ? -7.899 -28.307 -1.473 1.00 47.94 71 TYR A O 1
ATOM 585 N N . ASN A 1 72 ? -6.337 -29.514 -2.584 1.00 43.44 72 ASN A N 1
ATOM 586 C CA . ASN A 1 72 ? -7.220 -30.261 -3.476 1.00 43.44 72 ASN A CA 1
ATOM 587 C C . ASN A 1 72 ? -7.596 -31.595 -2.827 1.00 43.44 72 ASN A C 1
ATOM 589 O O . ASN A 1 72 ? -6.690 -32.212 -2.219 1.00 43.44 72 ASN A O 1
#